Protein AF-A0A395GM76-F1 (afdb_monomer)

Radius of gyration: 18.61 Å; Cα contacts (8 Å, |Δi|>4): 221; chains: 1; bounding box: 42×41×51 Å

Structure (mmCIF, N/CA/C/O backbone):
data_AF-A0A395GM76-F1
#
_entry.id   AF-A0A395GM76-F1
#
loop_
_atom_site.group_PDB
_atom_site.id
_atom_site.type_symbol
_atom_site.label_atom_id
_atom_site.label_alt_id
_atom_site.label_comp_id
_atom_site.label_asym_id
_atom_site.label_entity_id
_atom_site.label_seq_id
_atom_site.pdbx_PDB_ins_code
_atom_site.Cartn_x
_atom_site.Cartn_y
_atom_site.Cartn_z
_atom_site.occupancy
_atom_site.B_iso_or_equiv
_atom_site.auth_seq_id
_atom_site.auth_comp_id
_atom_site.auth_asym_id
_atom_site.auth_atom_id
_atom_site.pdbx_PDB_model_num
ATOM 1 N N . MET A 1 1 ? -2.078 -3.804 -16.672 1.00 79.50 1 MET A N 1
ATOM 2 C CA . MET A 1 1 ? -1.920 -3.789 -15.207 1.00 79.50 1 MET A CA 1
ATOM 3 C C . MET A 1 1 ? -1.978 -5.228 -14.738 1.00 79.50 1 MET A C 1
ATOM 5 O O . MET A 1 1 ? -2.867 -5.940 -15.187 1.00 79.50 1 MET A O 1
ATOM 9 N N . VAL A 1 2 ? -1.022 -5.653 -13.916 1.00 86.88 2 VAL A N 1
ATOM 10 C CA . VAL A 1 2 ? -1.052 -6.945 -13.216 1.00 86.88 2 VAL A CA 1
ATOM 11 C C . VAL A 1 2 ? -1.400 -6.651 -11.765 1.00 86.88 2 VAL A C 1
ATOM 13 O O . VAL A 1 2 ? -0.813 -5.745 -11.175 1.00 86.88 2 VAL A O 1
ATOM 16 N N . ARG A 1 3 ? -2.373 -7.372 -11.213 1.00 91.00 3 ARG A N 1
ATOM 17 C CA . ARG A 1 3 ? -2.819 -7.234 -9.827 1.00 91.00 3 ARG A CA 1
ATOM 18 C C . ARG A 1 3 ? -3.180 -8.608 -9.289 1.00 91.00 3 ARG A C 1
ATOM 20 O O . ARG A 1 3 ? -3.937 -9.337 -9.926 1.00 91.00 3 ARG A O 1
ATOM 27 N N . HIS A 1 4 ? -2.637 -8.920 -8.127 1.00 90.62 4 HIS A N 1
ATOM 28 C CA . HIS A 1 4 ? -2.913 -10.121 -7.367 1.00 90.62 4 HIS A CA 1
ATOM 29 C C . HIS A 1 4 ? -3.447 -9.706 -6.009 1.00 90.62 4 HIS A C 1
ATOM 31 O O . HIS A 1 4 ? -2.854 -8.873 -5.325 1.00 90.62 4 HIS A O 1
ATOM 37 N N . GLU A 1 5 ? -4.576 -10.288 -5.643 1.00 92.25 5 GLU A N 1
ATOM 38 C CA . GLU A 1 5 ? -5.211 -10.079 -4.354 1.00 92.25 5 GLU A CA 1
ATOM 39 C C . GLU A 1 5 ? -5.198 -11.395 -3.598 1.00 92.25 5 GLU A C 1
ATOM 41 O O . GLU A 1 5 ? -5.405 -12.463 -4.181 1.00 92.25 5 GLU A O 1
ATOM 46 N N . HIS A 1 6 ? -4.928 -11.312 -2.305 1.00 89.19 6 HIS A N 1
ATOM 47 C CA . HIS A 1 6 ? -5.191 -12.403 -1.391 1.00 89.19 6 HIS A CA 1
ATOM 48 C C . HIS A 1 6 ? -5.949 -11.869 -0.184 1.00 89.19 6 HIS A C 1
ATOM 50 O O . HIS A 1 6 ? -5.603 -10.832 0.385 1.00 89.19 6 HIS A O 1
ATOM 56 N N . ASP A 1 7 ? -7.000 -12.599 0.163 1.00 90.69 7 ASP A N 1
ATOM 57 C CA . ASP A 1 7 ? -7.890 -12.311 1.272 1.00 90.69 7 ASP A CA 1
ATOM 58 C C . ASP A 1 7 ? -7.700 -13.373 2.351 1.00 90.69 7 ASP A C 1
ATOM 60 O O . ASP A 1 7 ? -7.745 -14.574 2.074 1.00 90.69 7 ASP A O 1
ATOM 64 N N . GLU A 1 8 ? -7.558 -12.936 3.594 1.00 84.38 8 GLU A N 1
ATOM 65 C CA . GLU A 1 8 ? -7.441 -13.811 4.755 1.00 84.38 8 GLU A CA 1
ATOM 66 C C . GLU A 1 8 ? -8.342 -13.288 5.881 1.00 84.38 8 GLU A C 1
ATOM 68 O O . GLU A 1 8 ? -7.955 -12.551 6.790 1.00 84.38 8 GLU A O 1
ATOM 73 N N . GLY A 1 9 ? -9.614 -13.682 5.810 1.00 88.62 9 GLY A N 1
ATOM 74 C CA . GLY A 1 9 ? -10.629 -13.283 6.779 1.00 88.62 9 GLY A CA 1
ATOM 75 C C . GLY A 1 9 ? -10.903 -11.781 6.730 1.00 88.62 9 GLY A C 1
ATOM 76 O O . GLY A 1 9 ? -11.594 -11.302 5.835 1.00 88.62 9 GLY A O 1
ATOM 77 N N . HIS A 1 10 ? -10.395 -11.050 7.723 1.00 91.69 10 HIS A N 1
ATOM 78 C CA . HIS A 1 10 ? -10.627 -9.611 7.868 1.00 91.69 10 HIS A CA 1
ATOM 79 C C . HIS A 1 10 ? -9.573 -8.740 7.191 1.00 91.69 10 HIS A C 1
ATOM 81 O O . HIS A 1 10 ? -9.773 -7.534 7.104 1.00 91.69 10 HIS A O 1
ATOM 87 N N . TRP A 1 11 ? -8.465 -9.311 6.726 1.00 93.44 11 TRP A N 1
ATOM 88 C CA . TRP A 1 11 ? -7.425 -8.552 6.049 1.00 93.44 11 TRP A CA 1
ATOM 89 C C . TRP A 1 11 ? -7.302 -8.976 4.590 1.00 93.44 11 TRP A C 1
ATOM 91 O O . TRP A 1 11 ? -7.557 -10.128 4.236 1.00 93.44 11 TRP A O 1
ATOM 101 N N . ALA A 1 12 ? -6.927 -8.020 3.748 1.00 94.69 12 ALA A N 1
ATOM 102 C CA . ALA A 1 12 ? -6.701 -8.236 2.329 1.00 94.69 12 ALA A CA 1
ATOM 103 C C . ALA A 1 12 ? -5.437 -7.508 1.893 1.00 94.69 12 ALA A C 1
ATOM 105 O O . ALA A 1 12 ? -5.133 -6.415 2.376 1.00 94.69 12 ALA A O 1
ATOM 106 N N . VAL A 1 13 ? -4.696 -8.097 0.967 1.00 95.50 13 VAL A N 1
ATOM 107 C CA . VAL A 1 13 ? -3.501 -7.481 0.395 1.00 95.50 13 VAL A CA 1
ATOM 108 C C . VAL A 1 13 ? -3.604 -7.559 -1.116 1.00 95.50 13 VAL A C 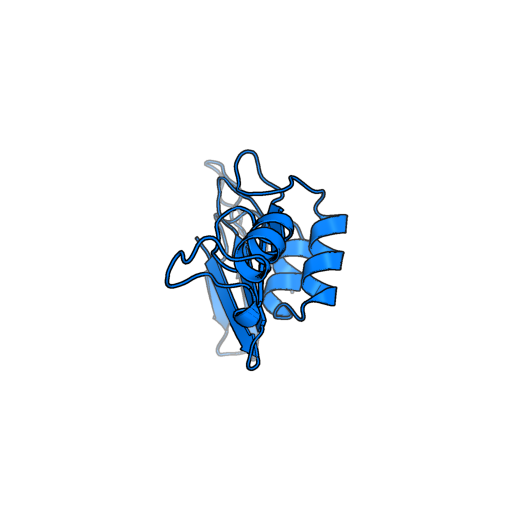1
ATOM 110 O O . VAL A 1 13 ? -3.726 -8.637 -1.698 1.00 95.50 13 VAL A O 1
ATOM 113 N N . ALA A 1 14 ? -3.492 -6.402 -1.754 1.00 95.38 14 ALA A N 1
ATOM 114 C CA . ALA A 1 14 ? -3.335 -6.279 -3.188 1.00 95.38 14 ALA A CA 1
ATOM 115 C C . ALA A 1 14 ? -1.886 -5.917 -3.509 1.00 95.38 14 ALA A C 1
ATOM 117 O O . ALA A 1 14 ? -1.370 -4.906 -3.035 1.00 95.38 14 ALA A O 1
ATOM 118 N N . VAL A 1 15 ? -1.236 -6.709 -4.351 1.00 94.94 15 VAL A N 1
ATOM 119 C CA . VAL A 1 15 ? 0.079 -6.403 -4.923 1.00 94.94 15 VAL A CA 1
ATOM 120 C C . VAL A 1 15 ? -0.015 -6.399 -6.435 1.00 94.94 15 VAL A C 1
ATOM 122 O O . VAL A 1 15 ? -0.899 -7.020 -7.024 1.00 94.94 15 VAL A O 1
ATOM 125 N N . GLY A 1 16 ? 0.893 -5.700 -7.096 1.00 93.12 16 GLY A N 1
ATOM 126 C CA . GLY A 1 16 ? 0.905 -5.718 -8.545 1.00 93.12 16 GLY A CA 1
ATOM 127 C C . GLY A 1 16 ? 1.843 -4.706 -9.154 1.00 93.12 16 GLY A C 1
ATOM 128 O O . GLY A 1 16 ? 2.670 -4.098 -8.472 1.00 93.12 16 GLY A O 1
ATOM 129 N N . HIS A 1 17 ? 1.709 -4.538 -10.463 1.00 90.88 17 HIS A N 1
ATOM 130 C CA . HIS A 1 17 ? 2.474 -3.544 -11.185 1.00 90.88 17 HIS A CA 1
ATOM 131 C C . HIS A 1 17 ? 1.798 -3.043 -12.466 1.00 90.88 17 HIS A C 1
ATOM 133 O O . HIS A 1 17 ? 1.024 -3.738 -13.137 1.00 90.88 17 HIS A O 1
ATOM 139 N N . ASP A 1 18 ? 2.147 -1.818 -12.845 1.00 89.62 18 ASP A N 1
ATOM 140 C CA . ASP A 1 18 ? 1.816 -1.209 -14.131 1.00 89.62 18 ASP A CA 1
ATOM 141 C C . ASP A 1 18 ? 2.873 -0.164 -14.541 1.00 89.62 18 ASP A C 1
ATOM 143 O O . ASP A 1 18 ? 3.907 -0.008 -13.891 1.00 89.62 18 ASP A O 1
ATOM 147 N N . GLN A 1 19 ? 2.660 0.504 -15.677 1.00 87.06 19 GLN A N 1
ATOM 148 C CA . GLN A 1 19 ? 3.627 1.457 -16.234 1.00 87.06 19 GLN A CA 1
ATOM 149 C C . GLN A 1 19 ? 3.732 2.767 -15.438 1.00 87.06 19 GLN A C 1
ATOM 151 O O . GLN A 1 19 ? 4.797 3.380 -15.432 1.00 87.06 19 GLN A O 1
ATOM 156 N N . ALA A 1 20 ? 2.655 3.209 -14.790 1.00 89.69 20 ALA A N 1
ATOM 157 C CA . ALA A 1 20 ? 2.604 4.468 -14.057 1.00 89.69 20 ALA A CA 1
ATOM 158 C C . ALA A 1 20 ? 3.065 4.286 -12.605 1.00 89.69 20 ALA A C 1
ATOM 160 O O . ALA A 1 20 ? 3.939 5.019 -12.128 1.00 89.69 20 ALA A O 1
ATOM 161 N N . SER A 1 21 ? 2.519 3.276 -11.925 1.00 90.94 21 SER A N 1
ATOM 162 C CA . SER A 1 21 ? 2.770 3.002 -10.507 1.00 90.94 21 SER A CA 1
ATOM 163 C C . SER A 1 21 ? 4.005 2.164 -10.234 1.00 90.94 21 SER A C 1
ATOM 165 O O . SER A 1 21 ? 4.464 2.122 -9.091 1.00 90.94 21 SER A O 1
ATOM 167 N N . GLY A 1 22 ? 4.627 1.584 -11.264 1.00 93.19 22 GLY A N 1
ATOM 168 C CA . GLY A 1 22 ? 5.688 0.607 -11.052 1.00 93.19 22 GLY A CA 1
ATOM 169 C C . GLY A 1 22 ? 5.122 -0.565 -10.257 1.00 93.19 22 GLY A C 1
ATOM 170 O O . GLY A 1 22 ? 4.012 -0.996 -10.546 1.00 93.19 22 GLY A O 1
ATOM 171 N N . TYR A 1 23 ? 5.845 -1.040 -9.248 1.00 94.88 23 TYR A N 1
ATOM 172 C CA . TYR A 1 23 ? 5.328 -2.015 -8.289 1.00 94.88 23 TYR A CA 1
ATOM 173 C C . TYR A 1 23 ? 4.519 -1.303 -7.208 1.00 94.88 23 TYR A C 1
ATOM 175 O O . TYR A 1 23 ? 4.917 -0.223 -6.767 1.00 94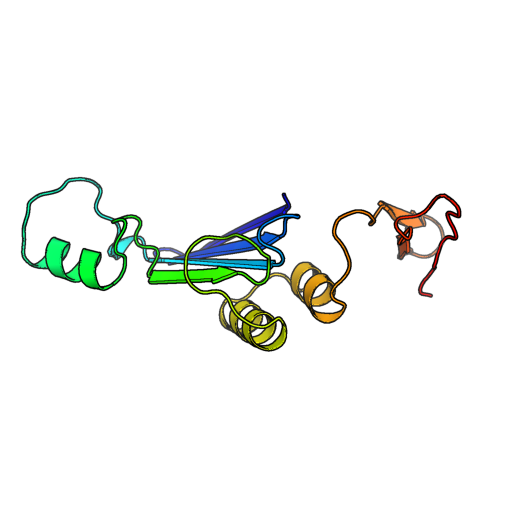.88 23 TYR A O 1
ATOM 183 N N . PHE A 1 24 ? 3.423 -1.909 -6.757 1.00 96.56 24 PHE A N 1
ATOM 184 C CA . PHE A 1 24 ? 2.584 -1.365 -5.693 1.00 96.56 24 PHE A CA 1
ATOM 185 C C . PHE A 1 24 ? 2.155 -2.424 -4.677 1.00 96.56 24 PHE A C 1
ATOM 187 O O . PHE A 1 24 ? 2.185 -3.627 -4.944 1.00 96.56 24 PHE A O 1
ATOM 194 N N . ILE A 1 25 ? 1.744 -1.957 -3.503 1.00 97.19 25 ILE A N 1
ATOM 195 C CA . ILE A 1 25 ? 1.044 -2.744 -2.489 1.00 97.19 25 ILE A CA 1
ATOM 196 C C . ILE A 1 25 ? -0.049 -1.889 -1.855 1.00 97.19 25 ILE A C 1
ATOM 198 O O . ILE A 1 25 ? 0.182 -0.718 -1.556 1.00 97.19 25 ILE A O 1
ATOM 202 N N . SER A 1 26 ? -1.204 -2.493 -1.614 1.00 96.94 26 SER A N 1
ATOM 203 C CA . SER A 1 26 ? -2.285 -1.939 -0.806 1.00 96.94 26 SER A CA 1
ATOM 204 C C . SER A 1 26 ? -2.712 -2.996 0.210 1.00 96.94 26 SER A C 1
ATOM 206 O O . SER A 1 26 ? -2.937 -4.146 -0.164 1.00 96.94 26 SER A O 1
ATOM 208 N N . VAL A 1 27 ? -2.783 -2.631 1.487 1.00 96.69 27 VAL A N 1
ATOM 209 C CA . VAL A 1 27 ? -3.177 -3.529 2.577 1.00 96.69 27 VAL A CA 1
ATOM 210 C C . VAL A 1 27 ? -4.399 -2.963 3.266 1.00 96.69 27 VAL A C 1
ATOM 212 O O . VAL A 1 27 ? -4.397 -1.816 3.718 1.00 96.69 27 VAL A O 1
ATOM 215 N N . TYR A 1 28 ? -5.411 -3.808 3.361 1.00 96.62 28 TYR A N 1
ATOM 216 C CA . TYR A 1 28 ? -6.724 -3.491 3.875 1.00 96.62 28 TYR A CA 1
ATOM 217 C C . TYR A 1 28 ? -6.987 -4.278 5.153 1.00 96.62 28 TYR A C 1
ATOM 219 O O . TYR A 1 28 ? -6.626 -5.453 5.266 1.00 96.62 28 TYR A O 1
ATOM 227 N N . ASP A 1 29 ? -7.667 -3.636 6.093 1.00 95.69 29 ASP A N 1
ATOM 228 C CA . ASP A 1 29 ? -8.356 -4.291 7.196 1.00 95.69 29 ASP A CA 1
ATOM 229 C C . ASP A 1 29 ? -9.841 -3.939 7.093 1.00 95.69 29 ASP A C 1
ATOM 231 O O . ASP A 1 29 ? -10.234 -2.800 7.330 1.00 95.69 29 ASP A O 1
ATOM 235 N N . ARG A 1 30 ? -10.671 -4.922 6.737 1.00 93.75 30 ARG A N 1
ATOM 236 C CA . ARG A 1 30 ? -12.120 -4.760 6.543 1.00 93.75 30 ARG A CA 1
ATOM 237 C C . ARG A 1 30 ? -12.839 -4.354 7.828 1.00 93.75 30 ARG A C 1
ATOM 239 O O . ARG A 1 30 ? -13.965 -3.888 7.783 1.00 93.75 30 ARG A O 1
ATOM 246 N N . ARG A 1 31 ? -12.204 -4.507 8.997 1.00 93.75 31 ARG A N 1
ATOM 247 C CA . ARG A 1 31 ? -12.759 -4.002 10.264 1.00 93.75 31 ARG A CA 1
ATOM 248 C C . ARG A 1 31 ? -12.670 -2.483 10.367 1.00 93.75 31 ARG A C 1
ATOM 250 O O . ARG A 1 31 ? -13.327 -1.923 11.229 1.00 93.75 31 ARG A O 1
ATOM 257 N N . LEU A 1 32 ? -11.837 -1.841 9.549 1.00 94.88 32 LEU A N 1
ATOM 258 C CA . LEU A 1 32 ? -11.698 -0.386 9.463 1.00 94.88 32 LEU A CA 1
ATOM 259 C C . LEU A 1 32 ? -12.505 0.209 8.301 1.00 94.88 32 LEU A C 1
ATOM 261 O O . LEU A 1 32 ? -12.430 1.414 8.076 1.00 94.88 32 LEU A O 1
ATOM 265 N N . GLU A 1 33 ? -13.215 -0.622 7.538 1.00 94.00 33 GLU A N 1
ATOM 266 C CA . GLU A 1 33 ? -14.052 -0.169 6.433 1.00 94.00 33 GLU A CA 1
ATOM 267 C C . GLU A 1 33 ? -15.306 0.522 6.976 1.00 94.00 33 GLU A C 1
ATOM 269 O O . GLU A 1 33 ? -15.961 0.024 7.894 1.00 94.00 33 GLU A O 1
ATOM 274 N N . ILE A 1 34 ? -15.616 1.693 6.423 1.00 93.31 34 ILE A N 1
ATOM 275 C CA . ILE A 1 34 ? -16.788 2.486 6.792 1.00 93.31 34 ILE A CA 1
ATOM 276 C C . ILE A 1 34 ? -17.807 2.374 5.661 1.00 93.31 34 ILE A C 1
ATOM 278 O O . ILE A 1 34 ? -17.699 3.061 4.647 1.00 93.31 34 ILE A O 1
ATOM 282 N N . GLU A 1 35 ? -18.787 1.485 5.837 1.00 86.69 35 GLU A N 1
ATOM 283 C CA . GLU A 1 35 ? -19.886 1.290 4.879 1.00 86.69 35 GLU A CA 1
ATOM 284 C C . GLU A 1 35 ? -20.934 2.411 4.986 1.00 86.69 35 GLU A C 1
ATOM 286 O O . GLU A 1 35 ? -21.348 2.976 3.974 1.00 86.69 35 GLU A O 1
ATOM 291 N N . ASP A 1 36 ? -21.301 2.775 6.220 1.00 86.44 36 ASP A N 1
ATOM 292 C CA . ASP A 1 36 ? -22.271 3.819 6.544 1.00 86.44 36 ASP A CA 1
ATOM 293 C C . ASP A 1 36 ? -21.650 4.820 7.526 1.00 86.44 36 ASP A C 1
ATOM 295 O O . ASP A 1 36 ? -21.240 4.459 8.630 1.00 86.44 36 ASP A O 1
ATOM 299 N N . SER A 1 37 ? -21.603 6.096 7.136 1.00 85.44 37 SER A N 1
ATOM 300 C CA . SER A 1 37 ? -21.089 7.163 7.998 1.00 85.44 37 SER A CA 1
ATOM 301 C C . SER A 1 37 ? -22.112 7.521 9.081 1.00 85.44 37 SER A C 1
ATOM 303 O O . SER A 1 37 ? -23.211 8.004 8.791 1.00 85.44 37 SER A O 1
ATOM 305 N N . THR A 1 38 ? -21.748 7.290 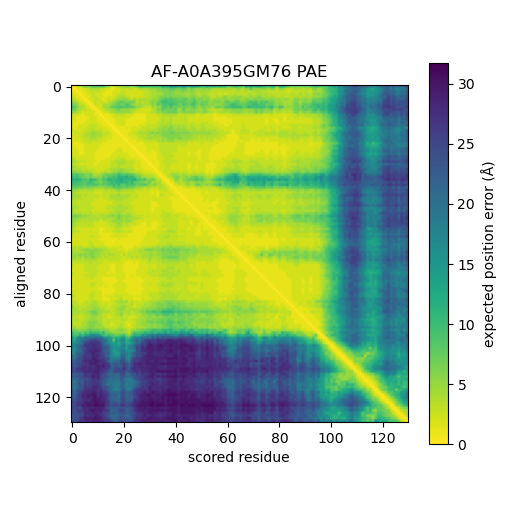10.339 1.00 87.25 38 THR A N 1
ATOM 306 C CA . THR A 1 38 ? -22.552 7.564 11.543 1.00 87.25 38 THR A CA 1
ATOM 307 C C . THR A 1 38 ? -22.033 8.793 12.297 1.00 87.25 38 THR A C 1
ATOM 309 O O . THR A 1 38 ? -22.750 9.383 13.108 1.00 87.25 38 THR A O 1
ATOM 312 N N . GLY A 1 39 ? -20.793 9.205 12.022 1.00 87.25 39 GLY A N 1
ATOM 313 C CA . GLY A 1 39 ? -20.067 10.289 12.675 1.00 87.25 39 GLY A CA 1
ATOM 314 C C . GLY A 1 39 ? -19.538 9.948 14.071 1.00 87.25 39 GLY A C 1
ATOM 315 O O . GLY A 1 39 ? -19.106 10.865 14.788 1.00 87.25 39 GLY A O 1
ATOM 316 N N . ASP A 1 40 ? -19.600 8.672 14.464 1.00 93.94 40 ASP A N 1
ATOM 317 C CA . ASP A 1 40 ? -19.234 8.204 15.798 1.00 93.94 40 ASP A CA 1
ATOM 318 C C . ASP A 1 40 ? -17.712 8.189 16.050 1.00 93.94 40 ASP A C 1
ATOM 320 O O . ASP A 1 40 ? -16.883 8.491 15.184 1.00 93.94 40 ASP A O 1
ATOM 324 N N . ASP A 1 41 ? -17.334 7.894 17.294 1.00 95.88 41 ASP A N 1
ATOM 325 C CA . ASP A 1 41 ? -15.931 7.892 17.714 1.00 95.88 41 ASP A CA 1
ATOM 326 C C . ASP A 1 41 ? -15.114 6.783 17.033 1.00 95.88 41 ASP A C 1
ATOM 328 O O . ASP A 1 41 ? -13.913 6.957 16.805 1.00 95.88 41 ASP A O 1
ATOM 332 N N . PHE A 1 42 ? -15.749 5.660 16.685 1.00 93.31 42 PHE A N 1
ATOM 333 C CA . PHE A 1 42 ? -15.088 4.565 15.987 1.00 93.31 42 PHE A CA 1
ATOM 334 C C . PHE A 1 42 ? -14.761 4.957 14.546 1.00 93.31 42 PHE A C 1
ATOM 336 O O . PHE A 1 42 ? -13.628 4.770 14.112 1.00 93.31 42 PHE A O 1
ATOM 343 N N . GLU A 1 43 ? -15.697 5.575 13.833 1.00 95.06 43 GLU A N 1
ATOM 344 C CA . GLU A 1 43 ? -15.483 6.067 12.475 1.00 95.06 43 GLU A CA 1
ATOM 345 C C . GLU A 1 43 ? -14.353 7.109 12.423 1.00 95.06 43 GLU A C 1
ATOM 347 O O . GLU A 1 43 ? -13.468 7.044 11.568 1.00 95.06 43 GLU A O 1
ATOM 352 N N . ARG A 1 44 ? -14.308 8.037 13.387 1.00 94.94 44 ARG A N 1
ATOM 353 C CA . ARG A 1 44 ? -13.204 9.012 13.496 1.00 94.94 44 ARG A CA 1
ATOM 354 C C . ARG A 1 44 ? -11.852 8.330 13.692 1.00 94.94 44 ARG A C 1
ATOM 356 O O . ARG A 1 44 ? -10.861 8.751 13.090 1.00 94.94 44 ARG A O 1
ATOM 363 N N . LEU A 1 45 ? -11.806 7.293 14.530 1.00 94.38 45 LEU A N 1
ATOM 364 C CA . LEU A 1 45 ? -10.606 6.482 14.718 1.00 94.38 45 LEU A CA 1
ATOM 365 C C . LEU A 1 45 ? -10.235 5.749 13.423 1.00 94.38 45 LEU A C 1
ATOM 367 O O . LEU A 1 45 ? -9.070 5.790 13.027 1.00 94.38 45 LEU A O 1
ATOM 371 N N . ALA A 1 46 ? -11.200 5.133 12.744 1.00 95.69 46 ALA A N 1
ATOM 372 C CA . ALA A 1 46 ? -10.979 4.415 11.496 1.00 95.69 46 ALA A CA 1
ATOM 373 C C . ALA A 1 46 ? -10.403 5.335 10.410 1.00 95.69 46 ALA A C 1
ATOM 375 O O . ALA A 1 46 ? -9.354 5.014 9.853 1.00 95.69 46 ALA A O 1
ATOM 376 N N . TYR A 1 47 ? -10.971 6.529 10.198 1.00 94.88 47 TYR A N 1
ATOM 377 C CA . TYR A 1 47 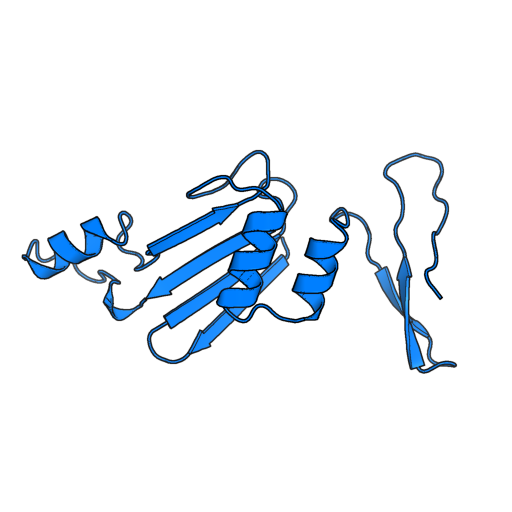? -10.418 7.513 9.255 1.00 94.88 47 TYR A CA 1
ATOM 378 C C . TYR A 1 47 ? -9.014 7.999 9.624 1.00 94.88 47 TYR A C 1
ATOM 380 O O . TYR A 1 47 ? -8.237 8.362 8.744 1.00 94.88 47 TYR A O 1
ATOM 388 N N . SER A 1 48 ? -8.646 8.012 10.909 1.00 95.12 48 SER A N 1
ATOM 389 C CA . SER A 1 48 ? -7.274 8.368 11.298 1.00 95.12 48 SER A CA 1
ATOM 390 C C . SER A 1 48 ? -6.234 7.329 10.849 1.00 95.12 48 SER A C 1
ATOM 392 O O . SER A 1 48 ? -5.054 7.659 10.729 1.00 95.12 48 SER A O 1
ATOM 394 N N . ILE A 1 49 ? -6.671 6.090 10.589 1.00 95.19 49 ILE A N 1
ATOM 395 C CA . ILE A 1 49 ? -5.833 4.957 10.173 1.00 95.19 49 ILE A CA 1
ATOM 396 C C . ILE A 1 49 ? -5.941 4.716 8.659 1.00 95.19 49 IL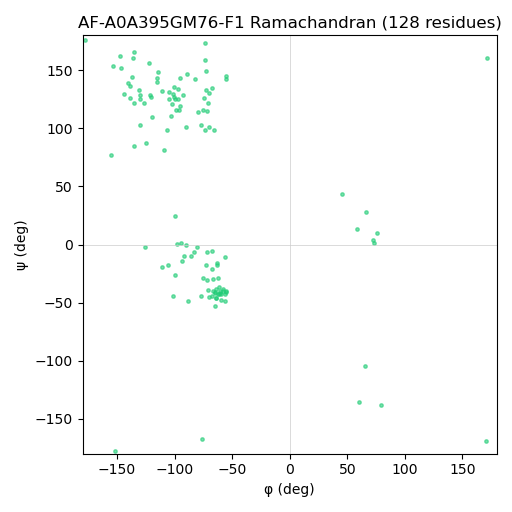E A C 1
ATOM 398 O O . ILE A 1 49 ? -4.922 4.522 7.999 1.00 95.19 49 ILE A O 1
ATOM 402 N N . ALA A 1 50 ? -7.160 4.745 8.115 1.00 94.88 50 ALA A N 1
ATOM 403 C CA . ALA A 1 50 ? -7.494 4.552 6.705 1.00 94.88 50 ALA A CA 1
ATOM 404 C C . ALA A 1 50 ? -8.301 5.771 6.204 1.00 94.88 50 ALA A C 1
ATOM 406 O O . ALA A 1 50 ? -9.532 5.772 6.266 1.00 94.88 50 ALA A O 1
ATOM 407 N N . PRO A 1 51 ? -7.627 6.840 5.737 1.00 90.12 51 PRO A N 1
ATOM 408 C CA . PRO A 1 51 ? -8.253 8.150 5.513 1.00 90.12 51 PRO A CA 1
ATOM 409 C C . PRO A 1 51 ? -9.352 8.205 4.453 1.00 90.12 51 PRO A C 1
ATOM 411 O O . PRO A 1 51 ? -10.112 9.168 4.419 1.00 90.12 51 PRO A O 1
ATOM 414 N N . ASP A 1 52 ? -9.423 7.211 3.574 1.00 91.06 52 ASP A N 1
ATOM 415 C CA . ASP A 1 52 ? -10.439 7.108 2.527 1.00 91.06 52 ASP A CA 1
ATOM 416 C C . ASP A 1 52 ? -11.649 6.253 2.941 1.00 91.06 52 ASP A C 1
ATOM 418 O O . ASP A 1 52 ? -12.555 6.060 2.135 1.00 91.06 52 ASP A O 1
ATOM 422 N N . GLY A 1 53 ? -11.669 5.739 4.178 1.00 92.25 53 GLY A N 1
ATOM 423 C CA . GLY A 1 53 ? -12.739 4.881 4.694 1.00 92.25 53 GLY A CA 1
ATOM 424 C C . GLY A 1 53 ? -12.742 3.465 4.117 1.00 92.25 53 GLY A C 1
ATOM 425 O O . GLY A 1 53 ? -13.580 2.659 4.502 1.00 92.25 53 GLY A O 1
ATOM 426 N N . THR A 1 54 ? -11.793 3.122 3.239 1.00 93.56 54 THR A N 1
ATOM 427 C CA . THR A 1 54 ? -11.740 1.807 2.571 1.00 93.56 54 THR A CA 1
ATOM 428 C C . THR A 1 54 ? -11.122 0.710 3.441 1.00 93.56 54 THR A C 1
ATOM 430 O O . THR A 1 54 ? -10.951 -0.424 3.001 1.00 93.56 54 THR A O 1
ATOM 433 N N . GLY A 1 55 ? -10.670 1.058 4.649 1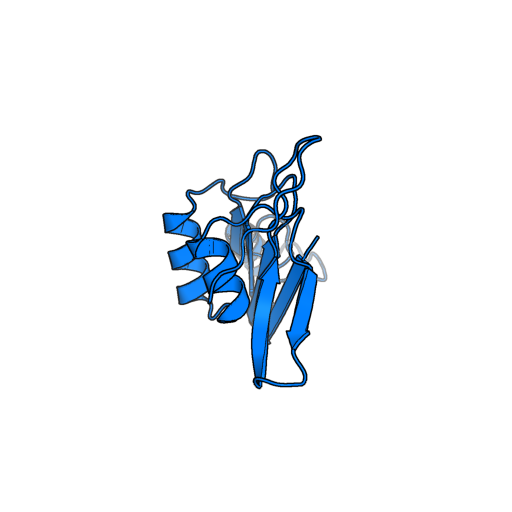.00 95.25 55 GLY A N 1
ATOM 434 C CA . GLY A 1 55 ? -9.844 0.188 5.484 1.00 95.25 55 GLY A CA 1
ATOM 435 C C . GLY A 1 55 ? -8.402 0.010 4.983 1.00 95.25 55 GLY A C 1
ATOM 436 O O . GLY A 1 55 ? -7.640 -0.747 5.587 1.00 95.25 55 GLY A O 1
ATOM 437 N N . CYS A 1 56 ? -7.992 0.702 3.910 1.00 96.44 56 CYS A N 1
ATOM 438 C CA . CYS A 1 56 ? -6.618 0.690 3.405 1.00 96.44 56 CYS A CA 1
ATOM 439 C C . CYS A 1 56 ? -5.684 1.503 4.313 1.00 96.44 56 CYS A C 1
ATOM 441 O O . CYS A 1 56 ? -5.596 2.726 4.208 1.00 96.44 56 CYS A O 1
ATOM 443 N N . TYR A 1 57 ? -4.961 0.824 5.202 1.00 95.06 57 TYR A N 1
ATOM 444 C CA . TYR A 1 57 ? -4.044 1.478 6.144 1.00 95.06 57 TYR A CA 1
ATOM 445 C C . TYR A 1 57 ? -2.598 1.551 5.631 1.00 95.06 57 TYR A C 1
ATOM 447 O O . TYR A 1 57 ? -1.769 2.279 6.181 1.00 95.06 57 TYR A O 1
ATOM 455 N N . LEU A 1 58 ? -2.261 0.789 4.586 1.00 96.25 58 LEU A N 1
ATOM 456 C CA . LEU A 1 58 ? -0.951 0.840 3.940 1.00 96.25 58 LEU A CA 1
ATOM 457 C C . LEU A 1 58 ? -1.126 0.846 2.430 1.00 96.25 58 LEU A C 1
ATOM 459 O O . LEU A 1 58 ? -1.657 -0.099 1.859 1.00 96.25 58 LEU A O 1
ATOM 463 N N . ASN A 1 59 ? -0.605 1.881 1.776 1.00 96.62 59 ASN A N 1
ATOM 464 C CA . ASN A 1 59 ? -0.574 1.976 0.323 1.00 96.62 59 ASN A CA 1
ATOM 465 C C . ASN A 1 59 ? 0.781 2.537 -0.119 1.00 96.62 59 ASN A C 1
ATOM 467 O O . ASN A 1 59 ? 1.222 3.575 0.390 1.00 96.62 59 ASN A O 1
ATOM 471 N N . ALA A 1 60 ? 1.477 1.840 -1.014 1.00 98.06 60 ALA A N 1
ATOM 472 C CA . ALA A 1 60 ? 2.806 2.236 -1.462 1.00 98.06 60 ALA A CA 1
ATOM 473 C C . ALA A 1 60 ? 3.064 1.869 -2.923 1.00 98.06 60 ALA A C 1
ATOM 475 O O . ALA A 1 60 ? 2.541 0.876 -3.425 1.00 98.06 60 ALA A O 1
ATOM 476 N N . TYR A 1 61 ? 3.930 2.637 -3.587 1.00 97.75 61 TYR A N 1
ATOM 477 C CA . TYR A 1 61 ? 4.273 2.444 -5.000 1.00 97.75 61 TYR A CA 1
ATOM 478 C C . TYR A 1 61 ? 5.725 2.833 -5.317 1.00 97.75 61 TYR A C 1
ATOM 480 O O . TYR A 1 61 ? 6.362 3.554 -4.548 1.00 97.75 61 TYR A O 1
ATOM 488 N N . THR A 1 62 ? 6.270 2.381 -6.452 1.00 96.38 62 THR A N 1
ATOM 489 C CA . THR A 1 62 ? 7.664 2.680 -6.856 1.00 96.38 62 THR A CA 1
ATOM 490 C C . THR A 1 62 ? 7.783 3.614 -8.064 1.00 96.38 62 THR A C 1
ATOM 492 O O . THR A 1 62 ? 8.845 4.196 -8.292 1.00 96.38 62 THR A O 1
ATOM 495 N N . GLY A 1 63 ? 6.719 3.744 -8.856 1.00 92.81 63 GLY A N 1
ATOM 496 C CA . GLY A 1 63 ? 6.686 4.462 -10.130 1.00 92.81 63 GLY A CA 1
ATOM 497 C C . GLY A 1 63 ? 6.643 5.988 -10.024 1.00 92.81 63 GLY A C 1
ATOM 498 O O . GLY A 1 63 ? 6.909 6.595 -8.981 1.00 92.81 63 GLY A O 1
ATOM 499 N N . SER A 1 64 ? 6.356 6.644 -11.145 1.00 90.81 64 SER A N 1
ATOM 500 C CA . SER A 1 64 ? 6.228 8.104 -11.220 1.00 90.81 64 SER A CA 1
ATOM 501 C C . SER A 1 64 ? 4.912 8.605 -10.627 1.00 90.81 64 SER A C 1
ATOM 503 O O . SER A 1 64 ? 4.903 9.703 -10.078 1.00 90.81 64 SER A O 1
ATOM 505 N N . PHE A 1 65 ? 3.851 7.793 -10.675 1.00 89.31 65 PHE A N 1
ATOM 506 C CA . PHE A 1 65 ? 2.516 8.145 -10.192 1.00 89.31 65 PHE A CA 1
ATOM 507 C C . PHE A 1 65 ? 1.873 6.981 -9.442 1.00 89.31 65 PHE A C 1
ATOM 509 O O . PHE A 1 65 ? 1.903 5.854 -9.918 1.00 89.31 65 PHE A O 1
ATOM 516 N N . GLY A 1 66 ? 1.234 7.237 -8.306 1.00 88.44 66 GLY A N 1
ATOM 517 C CA . GLY A 1 66 ? 0.522 6.204 -7.557 1.00 88.44 66 GLY A CA 1
ATOM 518 C C . GLY A 1 66 ? -0.175 6.764 -6.326 1.00 88.44 66 GLY A C 1
ATOM 519 O O . GLY A 1 66 ? -0.053 7.952 -6.019 1.00 88.44 66 GLY A O 1
ATOM 520 N N . MET A 1 67 ? -0.915 5.901 -5.634 1.00 88.19 67 MET A N 1
ATOM 521 C CA . MET A 1 67 ? -1.628 6.240 -4.403 1.00 88.19 67 MET A CA 1
ATOM 522 C C . MET A 1 67 ? -0.798 5.877 -3.167 1.00 88.19 67 MET A C 1
ATOM 524 O O . MET A 1 67 ? -0.107 4.860 -3.146 1.00 88.19 67 MET A O 1
ATOM 528 N N . GLY A 1 68 ? -0.870 6.710 -2.128 1.00 93.88 68 GLY A N 1
ATOM 529 C CA . GL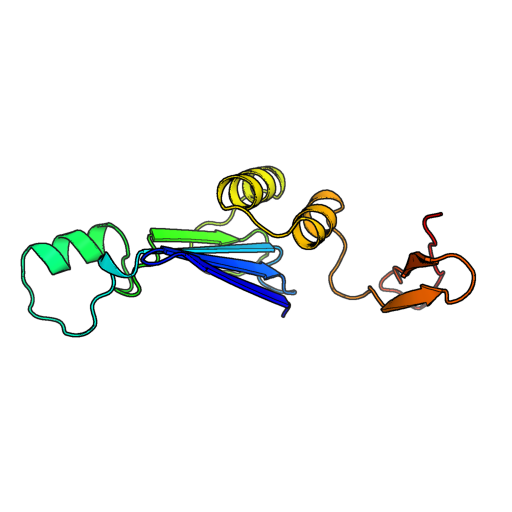Y A 1 68 ? -0.118 6.518 -0.888 1.00 93.88 68 GLY A CA 1
ATOM 530 C C . GLY A 1 68 ? 1.342 6.965 -0.987 1.00 93.88 68 GLY A C 1
ATOM 531 O O . GLY A 1 68 ? 1.647 8.026 -1.536 1.00 93.88 68 GLY A O 1
ATOM 532 N N . GLN A 1 69 ? 2.257 6.174 -0.426 1.00 96.62 69 GLN A N 1
ATOM 533 C CA . GLN A 1 69 ? 3.658 6.558 -0.257 1.00 96.62 69 GLN A CA 1
ATOM 534 C C . GLN A 1 69 ? 4.551 6.015 -1.379 1.00 96.62 69 GLN A C 1
ATOM 536 O O . GLN A 1 69 ? 4.666 4.806 -1.586 1.00 96.62 69 GLN A O 1
ATOM 541 N N . LYS A 1 70 ? 5.295 6.903 -2.049 1.00 97.88 70 LYS A N 1
ATOM 542 C CA . LYS A 1 70 ? 6.364 6.477 -2.959 1.00 97.88 70 LYS A CA 1
ATOM 543 C C . LYS A 1 70 ? 7.533 5.887 -2.170 1.00 97.88 70 LYS A C 1
ATOM 545 O O . LYS A 1 70 ? 8.031 6.522 -1.236 1.00 97.88 70 LYS A O 1
ATOM 550 N N . VAL A 1 71 ? 8.003 4.706 -2.564 1.00 97.81 71 VAL A N 1
ATOM 551 C CA . VAL A 1 71 ? 9.090 3.970 -1.904 1.00 97.81 71 VAL A CA 1
ATOM 552 C C . VAL A 1 71 ? 10.103 3.401 -2.903 1.00 97.81 71 VAL A C 1
ATOM 554 O O . VAL A 1 71 ? 9.864 3.330 -4.106 1.00 97.81 71 VAL A O 1
ATOM 557 N N . SER A 1 72 ? 11.267 2.987 -2.396 1.00 96.38 72 SER A N 1
ATOM 558 C CA . SER A 1 72 ? 12.285 2.294 -3.197 1.00 96.38 72 SER A CA 1
ATOM 559 C C . SER A 1 72 ? 11.885 0.845 -3.512 1.00 96.38 72 SER A C 1
ATOM 561 O O . SER A 1 72 ? 11.132 0.236 -2.752 1.00 96.38 72 SER A O 1
ATOM 563 N N . LEU A 1 73 ? 12.472 0.247 -4.558 1.00 94.88 73 LEU A N 1
ATOM 564 C CA . LEU A 1 73 ? 12.315 -1.188 -4.859 1.00 94.88 73 LEU A CA 1
ATOM 565 C C . LEU A 1 73 ? 12.716 -2.079 -3.674 1.00 94.88 73 LEU A C 1
ATOM 567 O O . LEU A 1 73 ? 12.002 -3.017 -3.345 1.00 94.88 73 LEU A O 1
ATOM 571 N N . LYS A 1 74 ? 13.811 -1.748 -2.974 1.00 96.00 74 LYS A N 1
ATOM 572 C CA . LYS A 1 74 ? 14.263 -2.479 -1.776 1.00 96.00 74 LYS A CA 1
ATOM 573 C C . LYS A 1 74 ? 13.217 -2.448 -0.658 1.00 96.00 74 LYS A C 1
ATOM 575 O O . LYS A 1 74 ? 13.018 -3.438 0.044 1.00 96.00 74 LYS A O 1
ATOM 580 N N . THR A 1 75 ? 12.560 -1.304 -0.476 1.00 98.00 75 THR A N 1
ATOM 581 C CA . THR A 1 75 ? 11.459 -1.170 0.483 1.00 98.00 75 THR A CA 1
ATOM 582 C C . THR A 1 75 ? 10.252 -1.987 0.031 1.00 98.00 75 THR A C 1
ATOM 584 O O . THR A 1 75 ? 9.689 -2.708 0.848 1.00 98.00 75 THR A O 1
ATOM 587 N N . MET A 1 76 ? 9.895 -1.931 -1.256 1.00 97.62 76 MET A N 1
ATOM 588 C CA . MET A 1 76 ? 8.774 -2.698 -1.803 1.00 97.62 76 MET A CA 1
ATOM 589 C C . MET A 1 76 ? 8.996 -4.208 -1.677 1.00 97.62 76 MET A C 1
ATOM 591 O O . MET A 1 76 ? 8.103 -4.909 -1.220 1.00 97.62 76 MET A O 1
ATOM 595 N N . GLU A 1 77 ? 10.207 -4.704 -1.952 1.00 96.19 77 GLU A N 1
ATOM 596 C CA . GLU A 1 77 ? 10.556 -6.114 -1.739 1.00 96.19 77 GLU A CA 1
ATOM 597 C C . GLU A 1 77 ? 10.319 -6.535 -0.282 1.00 96.19 77 GLU A C 1
ATOM 599 O O . GLU A 1 77 ? 9.789 -7.612 -0.006 1.00 96.19 77 GLU A O 1
ATOM 604 N N . ARG A 1 78 ? 10.707 -5.681 0.675 1.00 97.50 78 ARG A N 1
ATOM 605 C CA . ARG A 1 78 ? 10.489 -5.948 2.100 1.00 97.50 78 ARG A CA 1
ATOM 606 C C . ARG A 1 78 ? 8.999 -5.980 2.444 1.00 97.50 78 ARG A C 1
ATOM 608 O O . ARG A 1 78 ? 8.606 -6.844 3.221 1.00 97.50 78 ARG A O 1
ATOM 615 N N . LEU A 1 79 ? 8.203 -5.066 1.888 1.00 97.25 79 LEU A N 1
ATOM 616 C CA . LEU A 1 79 ? 6.753 -5.015 2.098 1.00 97.25 79 LEU A CA 1
ATOM 617 C C . LEU A 1 79 ? 6.067 -6.251 1.515 1.00 97.25 79 LEU A C 1
ATOM 619 O O . LEU A 1 79 ? 5.388 -6.965 2.241 1.00 97.25 79 LEU A O 1
ATOM 623 N N . TRP A 1 80 ? 6.311 -6.561 0.244 1.00 95.94 80 TRP A N 1
ATOM 624 C CA . TRP A 1 80 ? 5.735 -7.728 -0.422 1.00 95.94 80 TRP A CA 1
ATOM 625 C C . TRP A 1 80 ? 6.083 -9.034 0.296 1.00 95.94 80 TRP A C 1
ATOM 627 O O . TRP A 1 80 ? 5.218 -9.879 0.490 1.00 95.94 80 TRP A O 1
ATOM 637 N N . ARG A 1 81 ? 7.322 -9.178 0.784 1.00 95.31 81 ARG A N 1
ATOM 638 C CA . ARG A 1 81 ? 7.717 -10.336 1.598 1.00 95.31 81 ARG A CA 1
ATOM 639 C C . ARG A 1 81 ? 6.987 -10.396 2.941 1.00 95.31 81 ARG A C 1
ATOM 641 O O . ARG A 1 81 ? 6.633 -11.482 3.383 1.00 95.31 81 ARG A O 1
ATOM 648 N N . MET A 1 82 ? 6.820 -9.252 3.605 1.00 95.62 82 MET A N 1
ATOM 649 C CA . MET A 1 82 ? 6.142 -9.160 4.902 1.00 95.62 82 MET A CA 1
ATOM 650 C C . MET A 1 82 ? 4.667 -9.550 4.794 1.00 95.62 82 MET A C 1
ATOM 652 O O . MET A 1 82 ? 4.163 -10.234 5.676 1.00 95.62 82 MET A O 1
ATOM 656 N N . TYR A 1 83 ? 4.020 -9.156 3.699 1.00 94.31 83 TYR A N 1
ATOM 657 C CA . TYR A 1 83 ? 2.609 -9.408 3.418 1.00 94.31 83 TYR A CA 1
ATOM 658 C C . TYR A 1 83 ? 2.386 -10.587 2.459 1.00 94.31 83 TYR A C 1
ATOM 660 O O . TYR A 1 83 ? 1.389 -10.621 1.758 1.00 94.31 83 TYR A O 1
ATOM 668 N N . GLY A 1 84 ? 3.320 -11.540 2.378 1.00 91.62 84 GLY A N 1
ATOM 669 C CA . GLY A 1 84 ? 3.064 -12.826 1.717 1.00 91.62 84 GLY A CA 1
ATOM 670 C C . GLY A 1 84 ? 2.825 -12.788 0.201 1.00 91.62 84 GLY A C 1
ATOM 671 O O . GLY A 1 84 ? 2.151 -13.674 -0.320 1.00 91.62 84 GLY A O 1
ATOM 672 N N . ALA A 1 85 ? 3.377 -11.813 -0.527 1.00 88.88 85 ALA A N 1
ATOM 673 C CA . ALA A 1 85 ? 3.230 -11.744 -1.981 1.00 88.88 85 ALA A CA 1
ATOM 674 C C . ALA A 1 85 ? 3.696 -13.045 -2.678 1.00 88.88 85 ALA A C 1
ATOM 676 O O . ALA A 1 85 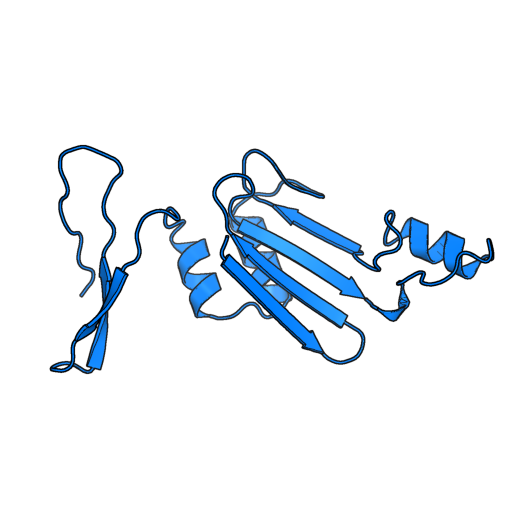? 4.688 -13.656 -2.249 1.00 88.88 85 ALA A O 1
ATOM 677 N N . PRO A 1 86 ? 3.041 -13.458 -3.781 1.00 84.88 86 PRO A N 1
ATOM 678 C CA . PRO A 1 86 ? 3.409 -14.666 -4.509 1.00 84.88 86 PRO A CA 1
ATOM 679 C C . PRO A 1 86 ? 4.880 -14.669 -4.941 1.00 84.88 86 PRO A C 1
ATOM 681 O O . PRO A 1 86 ? 5.429 -13.658 -5.379 1.00 84.88 86 PRO A O 1
ATOM 684 N N . LYS A 1 87 ? 5.526 -15.840 -4.880 1.00 84.25 87 LYS A N 1
ATOM 685 C CA . LYS A 1 87 ? 6.951 -15.987 -5.232 1.00 84.25 87 LYS A CA 1
ATOM 686 C C . LYS A 1 87 ? 7.266 -15.474 -6.644 1.00 84.25 87 LYS A C 1
ATOM 688 O O . LYS A 1 87 ? 8.285 -14.821 -6.831 1.00 84.25 87 LYS A O 1
ATOM 693 N N . ASN A 1 88 ? 6.384 -15.736 -7.609 1.00 81.38 88 ASN A N 1
ATOM 694 C CA . ASN A 1 88 ? 6.576 -15.287 -8.988 1.00 81.38 88 ASN A CA 1
ATOM 695 C C . ASN A 1 88 ? 6.643 -13.754 -9.075 1.00 81.38 88 ASN A C 1
ATOM 697 O O . ASN A 1 88 ? 7.529 -13.225 -9.738 1.00 81.38 88 ASN A O 1
ATOM 701 N N . ASP A 1 89 ? 5.775 -13.045 -8.351 1.00 83.25 89 ASP A N 1
ATOM 702 C CA . ASP A 1 89 ? 5.769 -11.579 -8.315 1.00 83.25 89 ASP A CA 1
ATOM 703 C C . ASP A 1 89 ? 7.032 -11.037 -7.634 1.00 83.25 89 ASP A C 1
ATOM 705 O O . ASP A 1 89 ? 7.657 -10.085 -8.106 1.00 83.25 89 ASP A O 1
ATOM 709 N N . MET A 1 90 ? 7.471 -11.693 -6.557 1.00 86.12 90 MET A N 1
ATOM 710 C CA . MET A 1 90 ? 8.727 -11.361 -5.883 1.00 86.12 90 MET A CA 1
ATOM 711 C C . MET A 1 90 ? 9.939 -11.457 -6.815 1.00 86.12 90 MET A C 1
ATOM 713 O O . MET A 1 90 ? 10.848 -10.629 -6.722 1.00 86.12 90 MET A O 1
ATOM 717 N N . ASP A 1 91 ? 9.962 -12.443 -7.712 1.00 84.62 91 ASP A N 1
ATOM 718 C CA . ASP A 1 91 ? 11.050 -12.613 -8.673 1.00 84.62 91 ASP A CA 1
ATOM 719 C C . ASP A 1 91 ? 11.020 -11.511 -9.752 1.00 84.62 91 ASP A C 1
ATOM 721 O O . ASP A 1 91 ? 12.070 -10.942 -10.066 1.00 84.62 91 ASP A O 1
ATOM 725 N N . LEU A 1 92 ? 9.836 -11.099 -10.230 1.00 83.38 92 LEU A N 1
ATOM 726 C CA . LEU A 1 92 ? 9.691 -9.933 -11.121 1.00 83.38 92 LEU A CA 1
ATOM 727 C C . LEU A 1 92 ? 10.289 -8.667 -10.496 1.00 83.38 92 LEU A C 1
ATOM 729 O O . LEU A 1 92 ? 11.099 -7.973 -11.119 1.00 83.38 92 LEU A O 1
ATOM 733 N N . LEU A 1 93 ? 9.925 -8.409 -9.238 1.00 85.38 93 LEU A N 1
ATOM 734 C CA . LEU A 1 93 ? 10.352 -7.232 -8.494 1.00 85.38 93 LEU A CA 1
ATOM 735 C C . LEU A 1 93 ? 11.866 -7.205 -8.269 1.00 85.38 93 LEU A C 1
ATOM 737 O O . LEU A 1 93 ? 12.503 -6.173 -8.494 1.00 85.38 93 LEU A O 1
ATOM 741 N N . ARG A 1 94 ? 12.463 -8.329 -7.856 1.00 84.00 94 ARG A N 1
ATOM 742 C CA . ARG A 1 94 ? 13.911 -8.434 -7.584 1.00 84.00 94 ARG A CA 1
ATOM 743 C C . ARG A 1 94 ? 14.771 -8.155 -8.803 1.00 84.00 94 ARG A C 1
ATOM 745 O O . ARG A 1 94 ? 15.843 -7.566 -8.677 1.00 84.00 94 ARG A O 1
ATOM 752 N N . HIS A 1 95 ? 14.303 -8.577 -9.969 1.00 79.38 95 HIS A N 1
ATOM 753 C CA . HIS A 1 95 ? 15.002 -8.362 -11.227 1.00 79.38 95 HIS A CA 1
ATOM 754 C C . HIS A 1 95 ? 14.605 -7.045 -11.907 1.00 79.38 95 HIS A C 1
ATOM 756 O O . HIS A 1 95 ? 15.157 -6.719 -12.956 1.00 79.38 95 HIS A O 1
ATOM 762 N N . ASN A 1 96 ? 13.688 -6.276 -11.299 1.00 77.44 96 ASN A N 1
ATOM 763 C CA . ASN A 1 96 ? 13.156 -5.016 -11.813 1.00 77.44 96 ASN A CA 1
ATOM 764 C C . ASN A 1 96 ? 12.787 -5.111 -13.304 1.00 77.44 96 ASN A C 1
ATOM 766 O O . ASN A 1 96 ? 13.143 -4.246 -14.109 1.00 77.44 96 ASN A O 1
ATOM 770 N N . LEU A 1 97 ? 12.139 -6.212 -13.690 1.00 67.31 97 LEU A N 1
ATOM 771 C CA . LEU A 1 97 ? 11.935 -6.518 -15.101 1.00 67.31 97 LEU A CA 1
ATOM 772 C C . LEU A 1 97 ? 10.850 -5.597 -15.681 1.00 67.31 97 LEU A C 1
ATOM 774 O O . LEU A 1 97 ? 9.759 -5.511 -15.112 1.00 67.31 97 LEU A O 1
ATOM 778 N N . PRO A 1 98 ? 11.134 -4.870 -16.782 1.00 54.69 98 PRO A N 1
ATOM 779 C CA . PRO A 1 98 ? 10.182 -3.934 -17.354 1.00 54.69 98 PRO A CA 1
ATOM 780 C C . PRO A 1 98 ? 8.969 -4.667 -17.935 1.00 54.69 98 PRO A C 1
ATOM 782 O O . PRO A 1 98 ? 9.077 -5.634 -18.687 1.00 54.69 98 PRO A O 1
ATOM 785 N N . THR A 1 99 ? 7.796 -4.125 -17.619 1.00 52.34 99 THR A N 1
ATOM 786 C CA . THR A 1 99 ? 6.444 -4.647 -17.871 1.00 52.34 99 THR A CA 1
ATOM 787 C C . THR A 1 99 ? 6.112 -4.956 -19.334 1.00 52.34 99 THR A C 1
ATOM 789 O O . THR A 1 99 ? 5.072 -5.548 -19.604 1.00 52.34 99 THR A O 1
ATOM 792 N N . GLN A 1 100 ? 6.931 -4.546 -20.303 1.00 46.22 100 GLN A N 1
ATOM 793 C CA . GLN A 1 100 ? 6.585 -4.723 -21.712 1.00 46.22 100 GLN A CA 1
ATOM 794 C C . GLN A 1 100 ? 6.909 -6.098 -22.273 1.00 46.22 100 GLN A C 1
ATOM 796 O O . GLN A 1 100 ? 6.490 -6.348 -23.397 1.00 46.22 100 GLN A O 1
ATOM 801 N N . LEU A 1 101 ? 7.581 -6.996 -21.539 1.00 42.88 101 LEU A N 1
ATOM 802 C CA . LEU A 1 101 ? 8.106 -8.174 -22.205 1.00 42.88 101 LEU A CA 1
ATOM 803 C C . LEU A 1 101 ? 8.344 -9.429 -21.388 1.00 42.88 101 LEU A C 1
ATOM 805 O O . LEU A 1 101 ? 9.469 -9.825 -21.127 1.00 42.88 101 LEU A O 1
ATOM 809 N N . MET A 1 102 ? 7.254 -10.124 -21.088 1.00 45.72 102 MET A N 1
ATOM 810 C CA . MET A 1 102 ? 7.327 -11.551 -20.818 1.00 45.72 102 MET A CA 1
ATOM 811 C C . MET A 1 102 ? 6.287 -12.280 -21.646 1.00 45.72 102 MET A C 1
ATOM 813 O O . MET A 1 102 ? 5.105 -12.294 -21.313 1.00 45.72 102 MET A O 1
ATOM 817 N N . MET A 1 103 ? 6.736 -12.923 -22.721 1.00 44.09 103 MET A N 1
ATOM 818 C CA . MET A 1 103 ? 6.002 -14.055 -23.270 1.00 44.09 103 MET A CA 1
ATOM 819 C C . MET A 1 103 ? 6.548 -15.304 -22.581 1.00 44.09 103 MET A C 1
ATOM 821 O O . MET A 1 103 ? 7.644 -15.764 -22.899 1.00 44.09 103 MET A O 1
ATOM 825 N N . VAL A 1 104 ? 5.809 -15.813 -21.596 1.00 50.56 104 VAL A N 1
ATOM 826 C CA . VAL A 1 104 ? 6.124 -17.089 -20.949 1.00 50.56 104 VAL A CA 1
ATOM 827 C C . VAL A 1 104 ? 5.685 -18.205 -21.895 1.00 50.56 104 VAL A C 1
ATOM 829 O O . VAL A 1 104 ? 4.496 -18.494 -22.017 1.00 50.56 104 VAL A O 1
ATOM 832 N N . SER A 1 105 ? 6.634 -18.826 -22.596 1.00 48.31 105 SER A N 1
ATOM 833 C CA . SER A 1 105 ? 6.370 -20.026 -23.397 1.00 48.31 105 SER A CA 1
ATOM 834 C C . SER A 1 105 ? 6.825 -21.264 -22.633 1.00 48.31 105 SER A C 1
ATOM 836 O O . SER A 1 105 ? 7.976 -21.340 -22.203 1.00 48.31 105 SER A O 1
ATOM 838 N N . ARG A 1 106 ? 5.934 -22.248 -22.478 1.00 44.47 106 ARG A N 1
ATOM 839 C CA . ARG A 1 106 ? 6.285 -23.567 -21.937 1.00 44.47 106 ARG A CA 1
ATOM 840 C C . ARG A 1 106 ? 6.935 -24.393 -23.042 1.00 44.47 106 ARG A C 1
ATOM 842 O O . ARG A 1 106 ? 6.258 -24.742 -24.012 1.00 44.47 106 ARG A O 1
ATOM 849 N N . ASP A 1 107 ? 8.213 -24.716 -22.885 1.00 48.22 107 ASP A N 1
ATOM 850 C CA . ASP A 1 107 ? 8.857 -25.712 -23.734 1.00 48.22 107 ASP A CA 1
ATOM 851 C C . ASP A 1 107 ? 8.315 -27.099 -23.345 1.00 48.22 107 ASP A C 1
ATOM 853 O O . ASP A 1 107 ? 8.482 -27.565 -22.214 1.00 48.22 107 ASP A O 1
ATOM 857 N N . ARG A 1 108 ? 7.604 -27.751 -24.273 1.00 50.09 108 ARG A N 1
ATOM 858 C CA . ARG A 1 108 ? 7.000 -29.076 -24.048 1.00 50.09 108 ARG A CA 1
ATOM 859 C C . ARG A 1 108 ? 8.040 -30.199 -23.985 1.00 50.09 108 ARG A C 1
ATOM 861 O O . ARG A 1 108 ? 7.672 -31.329 -23.679 1.00 50.09 108 ARG A O 1
ATOM 868 N N . THR A 1 109 ? 9.305 -29.899 -24.263 1.00 54.47 109 THR A N 1
ATOM 869 C CA . THR A 1 109 ? 10.385 -30.882 -24.387 1.00 54.47 109 THR A CA 1
ATOM 870 C C . THR A 1 109 ? 11.256 -30.981 -23.131 1.00 54.47 109 THR A C 1
ATOM 872 O O . THR A 1 109 ? 11.812 -32.043 -22.869 1.00 54.47 109 THR A O 1
ATOM 875 N N . THR A 1 110 ? 11.347 -29.921 -22.322 1.00 50.41 110 THR A N 1
ATOM 876 C CA . THR A 1 110 ? 12.314 -29.814 -21.204 1.00 50.41 110 THR A CA 1
ATOM 877 C C . THR A 1 110 ? 11.693 -29.495 -19.840 1.00 50.41 110 THR A C 1
ATOM 879 O O . THR A 1 110 ? 12.399 -29.487 -18.838 1.00 50.41 110 THR A O 1
ATOM 882 N N . SER A 1 111 ? 10.372 -29.291 -19.748 1.00 47.22 111 SER A N 1
ATOM 883 C CA . SER A 1 111 ? 9.683 -28.829 -18.520 1.00 47.22 111 SER A CA 1
ATOM 884 C C . SER A 1 111 ? 10.185 -27.480 -17.969 1.00 47.22 111 SER A C 1
ATOM 886 O O . SER A 1 111 ? 9.833 -27.100 -16.852 1.00 47.22 111 SER A O 1
ATOM 888 N N . SER A 1 112 ? 10.968 -26.731 -18.747 1.00 41.28 112 SER A N 1
ATOM 889 C CA . SER A 1 112 ? 11.554 -25.446 -18.361 1.00 41.28 112 SER A CA 1
ATOM 890 C C . SER A 1 112 ? 10.622 -24.278 -18.706 1.00 41.28 112 SER A C 1
ATOM 892 O O . SER A 1 112 ? 9.894 -24.306 -19.703 1.00 41.28 112 SER A O 1
ATOM 894 N N . ILE A 1 113 ? 10.644 -23.231 -17.877 1.00 47.31 113 ILE A N 1
ATOM 895 C CA . ILE A 1 113 ? 9.971 -21.955 -18.150 1.00 47.31 113 ILE A CA 1
ATOM 896 C C . ILE A 1 113 ? 10.998 -21.014 -18.774 1.00 47.31 113 ILE A C 1
ATOM 898 O O . ILE A 1 113 ? 11.989 -20.685 -18.130 1.00 47.31 113 ILE A O 1
ATOM 902 N N . VAL A 1 114 ? 10.750 -20.568 -20.006 1.00 50.62 114 VAL A N 1
ATOM 903 C CA . VAL A 1 114 ? 11.601 -19.582 -20.682 1.00 50.62 114 VAL A CA 1
ATOM 904 C C . VAL A 1 114 ? 10.957 -18.205 -20.559 1.00 50.62 114 VAL A C 1
ATOM 906 O O . VAL A 1 114 ? 9.799 -18.018 -20.943 1.00 50.62 114 VAL A O 1
ATOM 909 N N . VAL A 1 115 ? 11.711 -17.243 -20.026 1.00 50.66 115 VAL A N 1
ATOM 910 C CA . VAL A 1 115 ? 11.310 -15.834 -19.941 1.00 50.66 115 VAL A CA 1
ATOM 911 C C . VAL A 1 115 ? 12.046 -15.060 -21.028 1.00 50.66 115 VAL A C 1
ATOM 913 O O . VAL A 1 115 ? 13.259 -14.890 -20.955 1.00 50.66 115 VAL A O 1
ATOM 916 N N . ASN A 1 116 ? 11.310 -14.596 -22.039 1.00 49.19 116 ASN A N 1
ATOM 917 C CA . ASN A 1 116 ? 11.860 -13.772 -23.113 1.00 49.19 116 ASN A CA 1
ATOM 918 C C . ASN A 1 116 ? 11.628 -12.292 -22.810 1.00 49.19 116 ASN A C 1
ATOM 920 O O . ASN A 1 116 ? 10.476 -11.860 -22.808 1.00 49.19 116 ASN A O 1
ATOM 924 N N . LEU A 1 117 ? 12.711 -11.535 -22.618 1.00 47.75 117 LEU A N 1
ATOM 925 C CA . LEU A 1 117 ? 12.699 -10.071 -22.564 1.00 47.75 117 LEU A CA 1
ATOM 926 C C . LEU A 1 117 ? 12.988 -9.523 -23.974 1.00 47.75 117 LEU A C 1
ATOM 928 O O . LEU A 1 117 ? 13.995 -9.912 -24.565 1.00 47.75 117 LEU A O 1
ATOM 932 N N . PHE A 1 118 ? 12.170 -8.612 -24.512 1.00 49.28 118 PHE A N 1
ATOM 933 C CA . PHE A 1 118 ? 12.560 -7.765 -25.646 1.00 49.28 118 PHE A CA 1
ATOM 934 C C . PHE A 1 118 ? 12.945 -6.399 -25.050 1.00 49.28 118 PHE A C 1
ATOM 936 O O . PHE A 1 118 ? 12.292 -5.883 -24.134 1.00 49.28 118 PHE A O 1
ATOM 943 N N . PRO A 1 119 ? 14.051 -5.805 -25.496 1.00 42.69 119 PRO A N 1
ATOM 944 C CA . PRO A 1 119 ? 14.359 -4.430 -25.149 1.00 42.69 119 PRO A CA 1
ATOM 945 C C . PRO A 1 119 ? 13.418 -3.475 -25.908 1.00 42.69 119 PRO A C 1
ATOM 947 O O . PRO A 1 119 ? 13.021 -3.774 -27.035 1.00 42.69 119 PRO A O 1
ATOM 950 N N . PRO A 1 120 ? 13.073 -2.302 -25.349 1.00 38.50 120 PRO A N 1
ATOM 951 C CA . PRO A 1 120 ? 12.380 -1.269 -26.107 1.00 38.50 120 PRO A CA 1
ATOM 952 C C . PRO A 1 120 ? 13.348 -0.669 -27.140 1.00 38.50 120 PRO A C 1
ATOM 954 O O . PRO A 1 120 ? 14.214 0.138 -26.807 1.00 38.50 120 PRO A O 1
ATOM 957 N N . GLY A 1 121 ? 13.232 -1.087 -28.399 1.00 44.53 121 GLY A N 1
ATOM 958 C CA . GLY A 1 121 ? 14.013 -0.550 -29.515 1.00 44.53 121 GLY A CA 1
ATOM 959 C C . GLY A 1 121 ? 13.830 -1.367 -30.799 1.00 44.53 121 GLY A C 1
ATOM 960 O O . GLY A 1 121 ? 13.416 -2.520 -30.733 1.00 44.53 121 GLY A O 1
ATOM 961 N N . PRO A 1 122 ? 14.145 -0.811 -31.984 1.00 42.75 122 PRO A N 1
ATOM 962 C CA . PRO A 1 122 ? 13.898 -1.471 -33.273 1.00 42.75 122 PRO A CA 1
ATOM 963 C C . PRO A 1 122 ? 14.758 -2.725 -33.526 1.00 42.75 122 PRO A C 1
ATOM 965 O O . PRO A 1 122 ? 14.535 -3.427 -34.507 1.00 42.75 122 PRO A O 1
ATOM 968 N N . ASN A 1 123 ? 15.709 -3.034 -32.639 1.00 46.19 123 ASN A N 1
ATOM 969 C CA . ASN A 1 123 ? 16.560 -4.218 -32.715 1.00 46.19 123 ASN A CA 1
ATOM 970 C C . ASN A 1 123 ? 16.169 -5.217 -31.616 1.00 46.19 123 ASN A C 1
ATOM 972 O O . ASN A 1 123 ? 16.798 -5.284 -30.560 1.00 46.19 123 ASN A O 1
ATOM 976 N N . ASN A 1 124 ? 15.112 -5.990 -31.878 1.00 44.78 124 ASN A N 1
ATOM 977 C CA . ASN A 1 124 ? 14.677 -7.102 -31.034 1.00 44.78 124 ASN A CA 1
ATOM 978 C C . ASN A 1 124 ? 15.736 -8.218 -31.029 1.00 44.78 124 ASN A C 1
ATOM 980 O O . ASN A 1 124 ? 15.761 -9.054 -31.933 1.00 44.78 124 ASN A O 1
ATOM 984 N N . GLN A 1 125 ? 16.578 -8.274 -29.997 1.00 43.88 125 GLN A N 1
ATOM 985 C CA . GLN A 1 125 ? 17.294 -9.500 -29.638 1.00 43.88 125 GLN A CA 1
ATOM 986 C C . GLN A 1 125 ? 16.610 -10.165 -28.443 1.00 43.88 125 GLN A C 1
ATOM 988 O O . GLN A 1 125 ? 16.326 -9.519 -27.436 1.00 43.88 125 GLN A O 1
ATOM 993 N N . LEU A 1 126 ? 16.333 -11.463 -28.590 1.00 45.34 126 LEU A N 1
ATOM 994 C CA . LEU A 1 126 ? 15.851 -12.341 -27.529 1.00 45.34 126 LEU A CA 1
ATOM 995 C C . LEU A 1 126 ? 16.992 -12.594 -26.541 1.00 45.34 126 LEU A C 1
ATOM 997 O O . LEU A 1 126 ? 18.032 -13.122 -26.930 1.00 45.34 126 LEU A O 1
ATOM 1001 N N . VAL A 1 127 ? 16.784 -12.261 -25.269 1.00 45.81 127 VAL A N 1
ATOM 1002 C CA . VAL A 1 127 ? 17.664 -12.714 -24.185 1.00 45.81 127 VAL A CA 1
ATOM 1003 C C . VAL A 1 127 ? 16.998 -13.913 -23.517 1.00 45.81 127 VAL A C 1
ATOM 1005 O O . VAL A 1 127 ? 15.915 -13.774 -22.951 1.00 45.81 127 VAL A O 1
ATOM 1008 N N . GLN A 1 128 ? 17.632 -15.085 -23.614 1.00 44.56 128 GLN A N 1
ATOM 1009 C CA . GLN A 1 128 ? 17.221 -16.310 -22.924 1.00 44.56 128 GLN A CA 1
ATOM 1010 C C . GLN A 1 128 ? 18.041 -16.484 -21.643 1.00 44.56 128 GLN A C 1
ATOM 1012 O O . GLN A 1 128 ? 19.265 -16.367 -21.67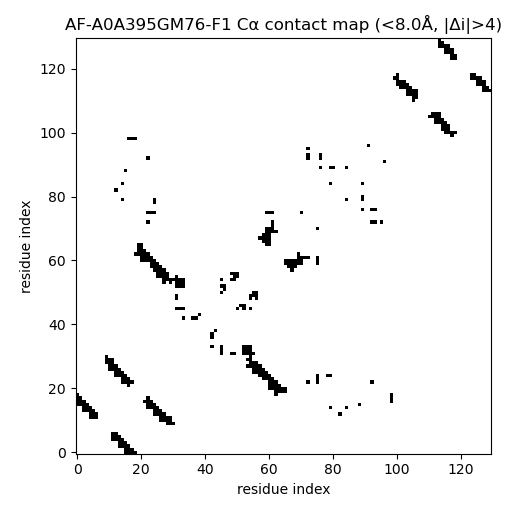2 1.00 44.56 128 GLN A O 1
ATOM 1017 N N . PHE A 1 129 ? 17.371 -16.812 -20.539 1.00 46.72 129 PHE A N 1
ATOM 1018 C CA . PHE A 1 129 ? 18.017 -17.326 -19.332 1.00 46.72 129 PHE A CA 1
ATOM 1019 C C . PHE A 1 129 ? 17.805 -18.845 -19.297 1.00 46.72 129 PHE A C 1
ATOM 1021 O O . PHE A 1 129 ? 16.660 -19.295 -19.369 1.00 46.72 129 PHE A O 1
ATOM 1028 N N . LEU A 1 130 ? 18.910 -19.599 -19.283 1.00 44.66 130 LEU A N 1
ATOM 1029 C CA . LEU A 1 130 ? 18.950 -21.065 -19.185 1.00 44.66 130 LEU A CA 1
ATOM 1030 C C . LEU A 1 130 ? 18.883 -21.520 -17.725 1.00 44.66 130 LEU A C 1
ATOM 1032 O O . LEU A 1 130 ? 19.546 -20.865 -16.887 1.00 44.66 130 LEU A O 1
#

Mean predicted aligned error: 10.82 Å

Sequence (130 aa):
MVRHEHDEGHWAVAVGHDQASGYFISVYDRRLEIEDSTGDDFERLAYSIAPDGTGCYLNAYTGSFGMGQKVSLKTMERLWRMYGAPKNDMDLLRHNLPTQLMMVSRDRTTSSIVVNLFPPGPNNQLVQFL

Organism: NCBI:txid1448316

Solvent-accessible surface area (backbone atoms only — not comparable to full-atom values): 7633 Å² total; per-residue (Å²): 120,50,76,49,73,51,77,61,92,55,35,37,36,39,37,36,38,41,92,48,26,27,48,38,41,38,34,30,34,60,84,37,40,60,90,71,93,81,84,46,74,64,57,56,52,26,36,76,57,7,75,83,31,68,8,46,59,42,41,31,18,49,41,90,46,70,65,72,44,79,46,53,68,73,55,48,53,54,48,39,62,74,69,67,53,58,68,70,59,52,53,44,58,76,66,64,61,68,90,88,30,72,61,76,48,76,46,93,87,72,84,46,79,40,55,38,41,55,62,97,58,100,74,74,56,81,48,79,68,133

pLDDT: mean 80.4, std 20.2, range [38.5, 98.06]

Secondary structure (DSSP, 8-state):
-EEEEEEETTEEEEEEEETTTEEEEEEEEEEEE-SS----HHHHHHHHHSTTSEEEEEEEE-SSS-SSEE--HHHHHHHHHHTT--HHHHHHHHTT--TT--EEEE-TTT-PEEEEBPPSSSS---B---

Nearest PDB structures (foldseek):
  2w7q-assembly2_B  TM=7.529E-01  e=3.782E+00  Pseudomonas aeruginosa PAO1

Foldseek 3Di:
DDWDKDDDPQKIKIWDADQAFGTKIWIAGNVLAPPDDPVDPSVVVSCVQVVVSHRGNDIEGDGNDDPDYHDHLVVSLVVCVVVVNDPVVSVCSVVSADPPFFPFDQDPPPRDTWGWDFDPDPDGDTDTDD